Protein AF-U5I2B5-F1 (afdb_monomer_lite)

pLDDT: mean 89.67, std 6.99, range [68.44, 96.88]

Foldseek 3Di:
DDVVLVVVLVPDPDPVVSVVSVCVVCVPPPDDDDDDDDD

Structure (mmCIF, N/CA/C/O backbone):
data_AF-U5I2B5-F1
#
_entry.id   AF-U5I2B5-F1
#
loop_
_atom_site.group_PDB
_atom_site.id
_atom_site.type_symbol
_atom_site.label_atom_id
_atom_site.label_alt_id
_atom_site.label_comp_id
_atom_site.label_asym_id
_atom_site.label_entity_id
_atom_site.label_seq_id
_atom_site.pdbx_PDB_ins_code
_atom_site.Cartn_x
_atom_site.Cartn_y
_atom_site.Cartn_z
_atom_site.occupancy
_atom_site.B_iso_or_equiv
_atom_site.auth_seq_id
_atom_site.auth_comp_id
_atom_site.auth_asym_id
_atom_site.auth_atom_id
_atom_site.pdbx_PDB_model_num
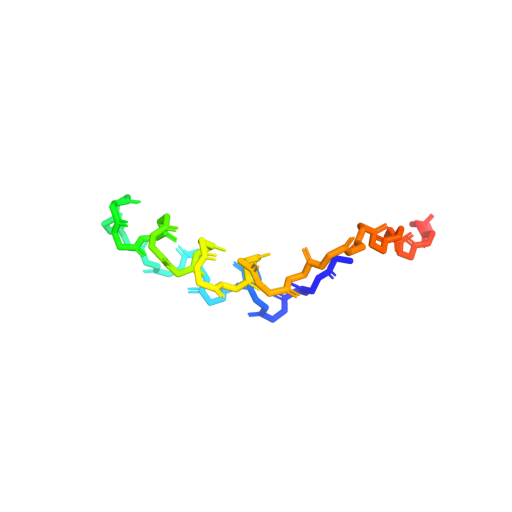ATOM 1 N N . SER A 1 1 ? 2.765 7.913 -11.495 1.00 68.44 1 SER A N 1
ATOM 2 C CA . SER A 1 1 ? 2.054 8.117 -10.212 1.00 68.44 1 SER A CA 1
ATOM 3 C C . SER A 1 1 ? 0.580 7.853 -10.440 1.00 68.44 1 SER A C 1
ATOM 5 O O . SER A 1 1 ? 0.005 8.561 -11.248 1.00 68.44 1 SER A O 1
ATOM 7 N N . ASP A 1 2 ? -0.028 6.844 -9.798 1.00 80.75 2 ASP A N 1
ATOM 8 C CA . ASP A 1 2 ? -1.450 6.487 -9.998 1.00 80.75 2 ASP A CA 1
ATOM 9 C C . ASP A 1 2 ? -2.375 7.477 -9.254 1.00 80.75 2 ASP A C 1
ATOM 11 O O . ASP A 1 2 ? -2.481 7.405 -8.019 1.00 80.75 2 ASP A O 1
ATOM 15 N N . PRO A 1 3 ? -3.057 8.400 -9.963 1.00 83.12 3 PRO A N 1
ATOM 16 C CA . PRO A 1 3 ? -3.894 9.414 -9.326 1.00 83.12 3 PRO A CA 1
ATOM 17 C C . PRO A 1 3 ? -5.112 8.792 -8.634 1.00 83.12 3 PRO A C 1
ATOM 19 O O . PRO A 1 3 ? -5.512 9.241 -7.561 1.00 83.12 3 PRO A O 1
ATOM 22 N N . ASN A 1 4 ? -5.641 7.692 -9.180 1.00 85.81 4 ASN A N 1
ATOM 23 C CA . ASN A 1 4 ? -6.801 6.999 -8.625 1.00 85.81 4 ASN A CA 1
ATOM 24 C C . ASN A 1 4 ? -6.466 6.345 -7.284 1.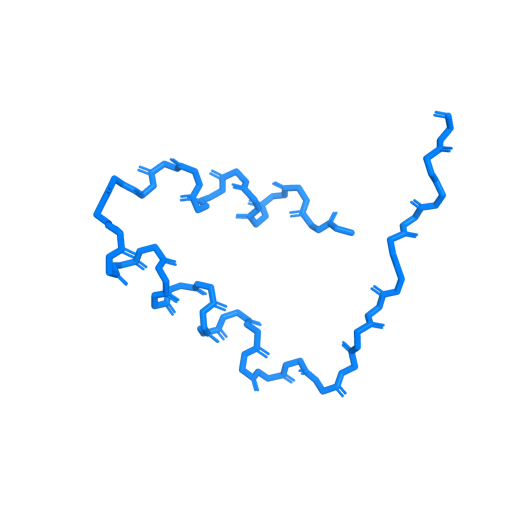00 85.81 4 ASN A C 1
ATOM 26 O O . ASN A 1 4 ? -7.288 6.332 -6.363 1.00 85.81 4 ASN A O 1
ATOM 30 N N . PHE A 1 5 ? -5.259 5.789 -7.158 1.00 89.12 5 PHE A N 1
ATOM 31 C CA . PHE A 1 5 ? -4.784 5.267 -5.881 1.00 89.12 5 PHE A CA 1
ATOM 32 C C . PHE A 1 5 ? -4.612 6.391 -4.857 1.00 89.12 5 PHE A C 1
ATOM 34 O O . PHE A 1 5 ? -5.085 6.264 -3.724 1.00 89.12 5 PHE A O 1
ATOM 41 N N . ALA A 1 6 ? -4.000 7.504 -5.273 1.00 89.12 6 ALA A N 1
ATOM 42 C CA . ALA A 1 6 ? -3.764 8.665 -4.424 1.00 89.12 6 ALA A CA 1
ATOM 43 C C . ALA A 1 6 ? -5.074 9.271 -3.885 1.00 89.12 6 ALA A C 1
ATOM 45 O O . ALA A 1 6 ? -5.162 9.615 -2.705 1.00 89.12 6 ALA A O 1
ATOM 46 N N . ASP A 1 7 ? -6.123 9.331 -4.702 1.00 90.75 7 ASP A N 1
ATOM 47 C CA . ASP A 1 7 ? -7.427 9.829 -4.265 1.00 90.75 7 ASP A CA 1
ATOM 48 C C . ASP A 1 7 ? -8.114 8.874 -3.290 1.00 90.75 7 ASP A C 1
ATOM 50 O O . ASP A 1 7 ? -8.655 9.313 -2.274 1.00 90.75 7 ASP A O 1
ATOM 54 N N . LYS A 1 8 ? -8.014 7.557 -3.498 1.00 88.06 8 LYS A N 1
ATOM 55 C CA . LYS A 1 8 ? -8.561 6.564 -2.557 1.00 88.06 8 LYS A CA 1
ATOM 56 C C . LYS A 1 8 ? -7.936 6.671 -1.162 1.00 88.06 8 LYS A C 1
ATOM 58 O O . LYS A 1 8 ? -8.662 6.656 -0.169 1.00 88.06 8 LYS A O 1
ATOM 63 N N . ILE A 1 9 ? -6.614 6.828 -1.060 1.00 93.69 9 ILE A N 1
ATOM 64 C CA . ILE A 1 9 ? -5.925 6.926 0.243 1.00 93.69 9 ILE A CA 1
ATOM 65 C C . ILE A 1 9 ? -6.147 8.268 0.957 1.00 93.69 9 ILE A C 1
ATOM 67 O O . ILE A 1 9 ? -6.100 8.304 2.189 1.00 93.69 9 ILE A O 1
ATOM 71 N N . ARG A 1 10 ? -6.442 9.356 0.229 1.00 91.94 10 ARG A N 1
ATOM 72 C CA . ARG A 1 10 ? -6.738 10.680 0.817 1.00 91.94 10 ARG A CA 1
ATOM 73 C C . ARG A 1 10 ? -7.998 10.693 1.685 1.00 91.94 10 ARG A C 1
ATOM 75 O O . ARG A 1 10 ? -8.044 11.426 2.668 1.00 91.94 10 ARG A O 1
ATOM 82 N N . HIS A 1 11 ? -8.991 9.863 1.369 1.00 92.62 11 HIS A N 1
ATOM 83 C CA . HIS A 1 11 ? -10.255 9.801 2.113 1.00 92.62 11 HIS A CA 1
ATOM 84 C C . HIS A 1 11 ? -10.156 8.994 3.419 1.00 92.62 11 HIS A C 1
ATOM 86 O O . HIS A 1 11 ? -11.015 9.111 4.296 1.00 92.62 11 HIS A O 1
ATOM 92 N N . ILE A 1 12 ? -9.101 8.188 3.585 1.00 95.56 12 ILE A N 1
ATOM 93 C CA . ILE A 1 12 ? -8.898 7.378 4.787 1.00 95.56 12 ILE A CA 1
ATOM 94 C C . ILE A 1 12 ? -8.371 8.282 5.902 1.00 95.56 12 ILE A C 1
ATOM 96 O O . ILE A 1 12 ? -7.202 8.667 5.899 1.00 95.56 12 ILE A O 1
ATOM 100 N N . ARG A 1 13 ? -9.226 8.626 6.872 1.00 95.75 13 ARG A N 1
ATOM 101 C CA . ARG A 1 13 ? -8.865 9.508 7.999 1.00 95.75 13 ARG A CA 1
ATOM 102 C C . ARG A 1 13 ? -7.874 8.865 8.965 1.00 95.75 13 ARG A C 1
ATOM 104 O O . ARG A 1 13 ? -6.930 9.531 9.378 1.00 95.75 13 ARG A O 1
ATOM 111 N N . ASP A 1 14 ? -8.078 7.588 9.286 1.00 96.75 14 ASP A N 1
ATOM 112 C CA . ASP A 1 14 ? -7.216 6.852 10.209 1.00 96.75 14 ASP A CA 1
ATOM 113 C C . ASP A 1 14 ? -5.819 6.613 9.595 1.00 96.75 14 ASP A C 1
ATOM 115 O O . ASP A 1 14 ? -5.713 5.971 8.542 1.00 96.75 14 ASP A O 1
ATOM 119 N N . PRO A 1 15 ? -4.734 7.108 10.221 1.00 95.75 15 PRO A N 1
ATOM 120 C CA . PRO A 1 15 ? -3.388 6.989 9.664 1.00 95.75 15 PRO A CA 1
ATOM 121 C C . PRO A 1 15 ? -2.899 5.542 9.537 1.00 95.75 15 PRO A C 1
ATOM 123 O O . PRO A 1 15 ? -2.171 5.221 8.595 1.00 95.75 15 PRO A O 1
ATOM 126 N N . LYS A 1 16 ? -3.304 4.657 10.458 1.00 96.56 16 LYS A N 1
ATOM 127 C CA . LYS A 1 16 ? -2.871 3.255 10.468 1.00 96.56 16 LYS A CA 1
ATOM 128 C C . LYS A 1 16 ? -3.493 2.490 9.302 1.00 96.56 16 LYS A C 1
ATOM 130 O O . LYS A 1 16 ? -2.782 1.812 8.564 1.00 96.56 16 LYS A O 1
ATOM 135 N N . ASN A 1 17 ? -4.790 2.668 9.080 1.00 96.81 17 ASN A N 1
ATOM 136 C CA . ASN A 1 17 ? -5.513 2.098 7.949 1.00 96.81 17 ASN A CA 1
ATOM 137 C C . ASN A 1 17 ? -4.998 2.660 6.624 1.00 96.81 17 ASN A C 1
ATOM 139 O O . ASN A 1 17 ? -4.830 1.909 5.664 1.00 96.81 17 ASN A O 1
ATOM 143 N N . ARG A 1 18 ? -4.677 3.961 6.576 1.00 96.88 18 ARG A N 1
ATOM 144 C CA . ARG A 1 18 ? -4.084 4.581 5.385 1.00 96.88 18 ARG A CA 1
ATOM 145 C C . ARG A 1 18 ? -2.769 3.900 5.011 1.00 96.88 18 ARG A C 1
ATOM 147 O O . ARG A 1 18 ? -2.588 3.519 3.858 1.00 96.88 18 ARG A O 1
ATOM 154 N N . MET A 1 19 ? -1.884 3.689 5.987 1.00 96.25 19 MET A N 1
ATOM 155 C CA . MET A 1 19 ? -0.608 3.012 5.751 1.00 96.25 19 MET A CA 1
ATOM 156 C C . MET A 1 19 ? -0.787 1.532 5.395 1.00 96.25 19 MET A C 1
ATOM 158 O O . MET A 1 19 ? -0.075 1.036 4.530 1.00 96.25 19 MET A O 1
ATOM 162 N N . ALA A 1 20 ? -1.749 0.824 5.991 1.00 96.38 20 ALA A N 1
ATOM 163 C CA . ALA A 1 20 ? -2.018 -0.573 5.640 1.00 96.38 20 ALA A CA 1
ATOM 164 C C . ALA A 1 20 ? -2.401 -0.738 4.156 1.00 96.38 20 ALA A C 1
ATOM 166 O O . ALA A 1 20 ? -1.930 -1.663 3.495 1.00 96.38 20 ALA A O 1
ATOM 167 N N . VAL A 1 21 ? -3.199 0.190 3.614 1.00 94.81 21 VAL A N 1
ATOM 168 C CA . VAL A 1 21 ? -3.579 0.206 2.191 1.00 94.81 21 VAL A CA 1
ATOM 169 C C . VAL A 1 21 ? -2.381 0.530 1.295 1.00 94.81 21 VAL A C 1
ATOM 171 O O . VAL A 1 21 ? -2.174 -0.152 0.292 1.00 94.81 21 VAL A O 1
ATOM 174 N N . VAL A 1 22 ? -1.561 1.518 1.671 1.00 94.69 22 VAL A N 1
ATOM 175 C CA . VAL A 1 22 ? -0.298 1.831 0.972 1.00 94.69 22 VAL A CA 1
ATOM 176 C C . VAL A 1 22 ? 0.635 0.627 0.956 1.00 94.69 22 VAL A C 1
ATOM 178 O O . VAL A 1 22 ? 1.138 0.252 -0.101 1.00 94.69 22 VAL A O 1
ATOM 181 N N . TRP A 1 23 ? 0.815 -0.027 2.100 1.00 94.94 23 TRP A N 1
ATOM 182 C CA . TRP A 1 23 ? 1.648 -1.215 2.206 1.00 94.94 23 TRP A CA 1
ATOM 183 C C . TRP A 1 23 ? 1.131 -2.345 1.319 1.00 94.94 23 TRP A C 1
ATOM 185 O O . TRP A 1 23 ? 1.903 -2.899 0.545 1.00 94.94 23 TRP A O 1
ATOM 195 N N . ALA A 1 24 ? -0.167 -2.654 1.364 1.00 94.25 24 ALA A N 1
ATOM 196 C CA . ALA A 1 24 ? -0.753 -3.699 0.528 1.00 94.25 24 ALA A CA 1
ATOM 197 C C . ALA A 1 24 ? -0.598 -3.404 -0.975 1.00 94.25 24 ALA A C 1
ATOM 199 O O . ALA A 1 24 ? -0.327 -4.321 -1.747 1.00 94.25 24 ALA A O 1
ATOM 200 N N . HIS A 1 25 ? -0.721 -2.135 -1.380 1.00 91.50 25 HIS A N 1
ATOM 201 C CA . HIS A 1 25 ? -0.542 -1.703 -2.767 1.00 91.50 25 HIS A CA 1
ATOM 202 C C . HIS A 1 25 ? 0.913 -1.815 -3.246 1.00 91.50 25 HIS A C 1
ATOM 204 O O . HIS A 1 25 ? 1.159 -2.206 -4.386 1.00 91.50 25 HIS A O 1
ATOM 210 N N . CYS A 1 26 ? 1.880 -1.478 -2.392 1.00 93.25 26 CYS A N 1
ATOM 211 C CA . CYS A 1 26 ? 3.294 -1.472 -2.765 1.00 93.25 26 CYS A CA 1
ATOM 212 C C . CYS A 1 26 ? 4.001 -2.812 -2.522 1.00 93.25 26 CYS A C 1
ATOM 214 O O . CYS A 1 26 ? 5.027 -3.060 -3.141 1.00 93.25 26 CYS A O 1
A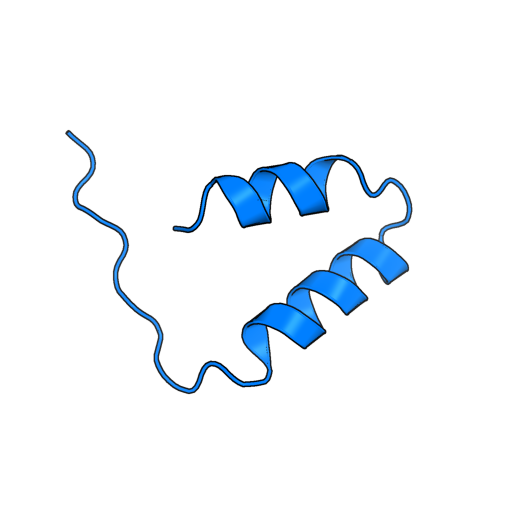TOM 216 N N . LYS A 1 27 ? 3.472 -3.696 -1.664 1.00 94.56 27 LYS A N 1
ATOM 217 C CA . LYS A 1 27 ? 4.131 -4.954 -1.260 1.00 94.56 27 LYS A CA 1
ATOM 218 C C . LYS A 1 27 ? 4.526 -5.848 -2.436 1.00 94.56 27 LYS A C 1
ATOM 220 O O . LYS A 1 27 ? 5.541 -6.530 -2.366 1.00 94.56 27 LYS A O 1
ATOM 225 N N . THR A 1 28 ? 3.702 -5.895 -3.476 1.00 90.88 28 THR A N 1
ATOM 226 C CA . THR A 1 28 ? 3.932 -6.747 -4.651 1.00 90.88 28 THR A CA 1
ATOM 227 C C . THR A 1 28 ? 4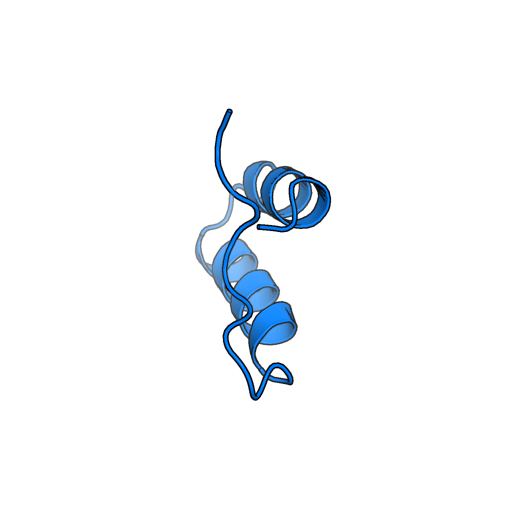.693 -6.031 -5.765 1.00 90.88 28 THR A C 1
ATOM 229 O O . THR A 1 28 ? 5.102 -6.675 -6.730 1.00 90.88 28 THR A O 1
ATOM 232 N N . LYS A 1 29 ? 4.896 -4.712 -5.653 1.00 91.00 29 LYS A N 1
ATOM 233 C CA . LYS A 1 29 ? 5.641 -3.923 -6.633 1.00 91.00 29 LYS A CA 1
ATOM 234 C C . LYS A 1 29 ? 7.133 -4.103 -6.379 1.00 91.00 29 LYS A C 1
ATOM 236 O O . LYS A 1 29 ? 7.670 -3.610 -5.395 1.00 91.00 29 LYS A O 1
ATOM 241 N N . MET A 1 30 ? 7.793 -4.811 -7.289 1.00 93.06 30 MET A N 1
ATOM 242 C CA . MET A 1 30 ? 9.235 -5.086 -7.224 1.00 93.06 30 MET A CA 1
ATOM 243 C C . MET A 1 30 ? 10.071 -4.106 -8.059 1.00 93.06 30 MET A C 1
ATOM 245 O O . MET A 1 30 ? 11.295 -4.189 -8.064 1.00 93.06 30 MET A O 1
ATOM 249 N N . VAL A 1 31 ? 9.416 -3.187 -8.770 1.00 90.62 31 VAL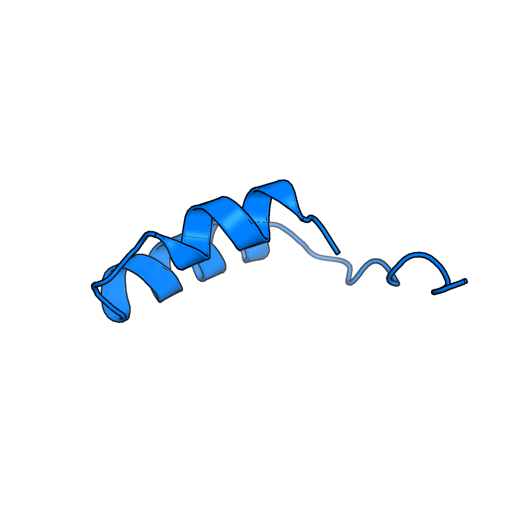 A N 1
ATOM 250 C CA . VAL A 1 31 ? 10.039 -2.174 -9.626 1.00 90.62 31 VAL A CA 1
ATOM 251 C C . VAL A 1 31 ? 9.390 -0.827 -9.319 1.00 90.62 31 VAL A C 1
ATOM 253 O O . VAL A 1 31 ? 8.170 -0.742 -9.165 1.00 90.62 31 VAL A O 1
ATOM 256 N N . CYS A 1 32 ? 10.210 0.219 -9.207 1.00 88.81 32 CYS A N 1
ATOM 257 C CA . CYS A 1 32 ? 9.743 1.598 -9.113 1.00 88.81 32 CYS A CA 1
ATOM 258 C C . CYS A 1 32 ? 9.641 2.162 -10.533 1.00 88.81 32 CYS A C 1
ATOM 260 O O . CYS A 1 32 ? 10.662 2.470 -11.148 1.00 88.81 32 CYS A O 1
ATOM 262 N N . GLU A 1 33 ? 8.425 2.224 -11.071 1.00 86.88 33 GLU A N 1
ATOM 263 C CA . GLU A 1 33 ? 8.182 2.835 -12.378 1.00 86.88 33 GLU A CA 1
ATOM 264 C C . GLU A 1 33 ? 8.366 4.357 -12.273 1.00 86.88 33 GLU A C 1
ATOM 266 O O . GLU A 1 33 ? 7.860 4.961 -11.320 1.00 86.88 33 GLU A O 1
ATOM 271 N N . PRO A 1 34 ? 9.100 4.984 -13.208 1.00 84.75 34 PRO A N 1
ATOM 272 C CA . PRO A 1 34 ? 9.224 6.432 -13.235 1.00 84.75 34 PRO A CA 1
ATOM 273 C C . PRO A 1 34 ? 7.852 7.069 -13.475 1.00 84.75 34 PRO A C 1
ATOM 275 O O . PRO A 1 34 ? 7.012 6.529 -14.193 1.00 84.75 34 PRO A O 1
ATOM 278 N N . ASP A 1 35 ? 7.626 8.228 -12.862 1.00 81.88 35 ASP A N 1
ATOM 279 C CA . ASP A 1 35 ? 6.447 9.033 -13.158 1.00 81.88 35 ASP A CA 1
ATOM 280 C C . ASP A 1 35 ? 6.504 9.554 -14.598 1.00 81.88 35 ASP A C 1
ATOM 282 O O . ASP A 1 35 ? 7.587 9.875 -15.097 1.00 81.88 35 ASP A O 1
ATOM 286 N N . ASP A 1 36 ? 5.339 9.677 -15.242 1.00 81.06 36 ASP A N 1
ATOM 287 C CA . ASP A 1 36 ? 5.246 10.347 -16.536 1.00 81.06 36 ASP A CA 1
ATOM 288 C C . ASP A 1 36 ? 5.834 11.766 -16.437 1.00 81.06 36 ASP A C 1
ATOM 290 O O . ASP A 1 36 ? 5.665 12.434 -15.403 1.00 81.06 36 ASP A O 1
ATOM 294 N N . PRO A 1 37 ? 6.535 12.241 -17.484 1.00 82.75 37 PRO A N 1
ATOM 295 C CA . PRO A 1 37 ? 7.056 13.598 -17.519 1.00 82.75 37 PRO A CA 1
ATOM 296 C C . PRO A 1 37 ? 5.939 14.596 -17.215 1.00 82.75 37 PRO A C 1
ATOM 298 O O . PRO A 1 37 ? 4.868 14.544 -17.817 1.00 82.75 37 PRO A O 1
ATOM 301 N N . LYS A 1 38 ? 6.181 15.505 -16.269 1.00 75.31 38 LYS A N 1
ATOM 302 C CA . LYS A 1 38 ? 5.276 16.632 -16.038 1.00 75.31 38 LYS A CA 1
ATOM 303 C C . LYS A 1 38 ? 5.432 17.600 -17.215 1.00 75.31 38 LYS A C 1
ATOM 305 O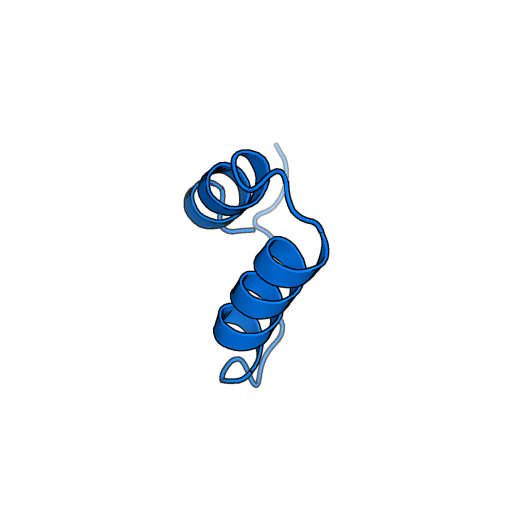 O . LYS A 1 38 ? 6.553 18.059 -17.437 1.00 75.31 38 LYS A O 1
ATOM 310 N N . GLU A 1 39 ? 4.350 17.855 -17.952 1.00 72.19 39 GLU A N 1
ATOM 311 C CA . GLU A 1 39 ? 4.252 18.993 -18.887 1.00 72.19 39 GLU A CA 1
ATOM 312 C C . GLU A 1 39 ? 4.339 20.336 -18.148 1.00 72.19 39 GLU A C 1
ATOM 314 O O . GLU A 1 39 ? 3.845 20.421 -16.995 1.00 72.19 39 GLU A O 1
#

Organism: NCBI:txid742023

Secondary structure (DSSP, 8-state):
--HHHHHHHHT--SHHHHHHHHHHHHTT--S-PPPPPP-

Sequence (39 aa):
SDPNFADKIRHIRDPKNRMAVVWAHCKTKMVCEPDDPKE

Radius of gyration: 11.71 Å; chains: 1; bounding box: 20×26×29 Å